Protein AF-A0A935GEG5-F1 (afdb_monomer_lite)

Sequence (109 aa):
MKAVPSHEYYGTSVSLHMGPSVWESVRTEVGLLVVGWFHSHPNLGAFFSGTDRKTQREFFYHEYSIGYVVDPVHDDHAYFIGEESSQVSREQVLDVSARLASEAMSRCK

Radius of gyration: 15.66 Å; chains: 1; bounding box: 48×33×30 Å

Secondary structure (DSSP, 8-state):
------SS-EE-SS-EE--HHHHHHHHHHH-S---EEEEE-TTT-S---HHHHHHHHHH--STT-EEEEEETTTTEEEEEETTTTEEEPGGG---HHHHHHHHHHHT--

Structure (mmCIF, N/CA/C/O backbone):
data_AF-A0A935GEG5-F1
#
_entry.id   AF-A0A935GEG5-F1
#
loop_
_atom_site.group_PDB
_atom_site.id
_atom_site.type_symbol
_atom_site.label_atom_id
_atom_site.label_alt_id
_atom_site.label_comp_id
_atom_site.label_asym_id
_atom_site.label_entity_id
_atom_site.label_seq_id
_atom_site.pdbx_PDB_ins_code
_atom_site.Cartn_x
_atom_site.Cartn_y
_atom_site.Cartn_z
_atom_site.occupancy
_atom_site.B_iso_or_equiv
_atom_site.auth_seq_id
_atom_site.auth_comp_id
_atom_site.auth_asym_id
_atom_site.auth_atom_id
_atom_site.pdbx_PDB_model_num
ATOM 1 N N . MET A 1 1 ? -5.648 -15.830 -4.233 1.00 61.66 1 MET A N 1
ATOM 2 C CA . MET A 1 1 ? -4.688 -14.709 -4.120 1.00 61.66 1 MET A CA 1
ATOM 3 C C . MET A 1 1 ? -3.475 -15.214 -3.349 1.00 61.66 1 MET A C 1
ATOM 5 O O . MET A 1 1 ? -3.682 -15.906 -2.361 1.00 61.66 1 MET A O 1
ATOM 9 N N . LYS A 1 2 ? -2.247 -14.951 -3.814 1.00 78.69 2 LYS A N 1
ATOM 10 C CA . LYS A 1 2 ? -1.004 -15.334 -3.119 1.00 78.69 2 LYS A CA 1
ATOM 11 C C . LYS A 1 2 ? -0.263 -14.051 -2.744 1.00 78.69 2 LYS A C 1
ATOM 13 O O . LYS A 1 2 ? 0.071 -13.282 -3.638 1.00 78.69 2 LYS A O 1
ATOM 18 N N . ALA A 1 3 ? -0.049 -13.815 -1.452 1.00 80.25 3 ALA A N 1
ATOM 19 C CA . ALA A 1 3 ? 0.841 -12.756 -0.985 1.00 80.25 3 ALA A CA 1
ATOM 20 C C . ALA A 1 3 ? 2.284 -13.277 -1.009 1.00 80.25 3 ALA A C 1
ATOM 22 O O . ALA A 1 3 ? 2.530 -14.416 -0.606 1.00 80.25 3 ALA A O 1
ATOM 23 N N . VAL A 1 4 ? 3.220 -12.465 -1.497 1.00 79.75 4 VAL A N 1
ATOM 24 C CA . VAL A 1 4 ? 4.653 -12.785 -1.511 1.00 79.75 4 VAL A CA 1
ATOM 25 C C . VAL A 1 4 ? 5.360 -11.767 -0.615 1.00 79.75 4 VAL A C 1
ATOM 27 O O . VAL A 1 4 ? 5.199 -10.569 -0.854 1.00 79.75 4 VAL A O 1
ATOM 30 N N . PRO A 1 5 ? 6.068 -12.199 0.445 1.00 81.12 5 PRO A N 1
ATOM 31 C CA . PRO A 1 5 ? 6.739 -11.275 1.349 1.00 81.12 5 PRO A CA 1
ATOM 32 C C . PRO A 1 5 ? 7.949 -10.628 0.671 1.00 81.12 5 PRO A C 1
ATOM 34 O O . PRO A 1 5 ? 8.652 -11.261 -0.115 1.00 81.12 5 PRO A O 1
ATOM 37 N N . SER A 1 6 ? 8.228 -9.375 1.027 1.00 72.44 6 SER A N 1
ATOM 38 C CA . SER A 1 6 ? 9.522 -8.771 0.715 1.00 72.44 6 SER A CA 1
ATOM 39 C C . SER A 1 6 ? 10.615 -9.365 1.595 1.00 72.44 6 SER A C 1
ATOM 41 O O . SER A 1 6 ? 10.454 -9.430 2.814 1.00 72.44 6 SER A O 1
ATOM 43 N N . HIS A 1 7 ? 11.747 -9.727 0.993 1.00 72.75 7 HIS A N 1
ATOM 44 C CA . HIS A 1 7 ? 12.956 -10.124 1.719 1.00 72.75 7 HIS A CA 1
ATOM 45 C C . HIS A 1 7 ? 13.971 -8.979 1.866 1.00 72.75 7 HIS A C 1
ATOM 47 O O . HIS A 1 7 ? 14.847 -9.054 2.723 1.00 72.75 7 HIS A O 1
ATOM 53 N N . GLU A 1 8 ? 13.822 -7.902 1.088 1.00 71.62 8 GLU A N 1
ATOM 54 C CA . GLU A 1 8 ? 14.655 -6.699 1.162 1.00 71.62 8 GLU A CA 1
ATOM 55 C C . GLU A 1 8 ? 13.766 -5.463 1.315 1.00 71.62 8 GLU A C 1
ATOM 57 O O . GLU A 1 8 ? 13.071 -5.033 0.393 1.00 71.62 8 GLU A O 1
ATOM 62 N N . TYR A 1 9 ? 13.769 -4.871 2.503 1.00 72.81 9 TYR A N 1
ATOM 63 C CA . TYR A 1 9 ? 13.019 -3.652 2.771 1.00 72.81 9 TYR A CA 1
ATOM 64 C C . TYR A 1 9 ? 13.753 -2.776 3.782 1.00 72.81 9 TYR A C 1
ATOM 66 O O . TYR A 1 9 ? 14.488 -3.262 4.641 1.00 72.81 9 TYR A O 1
ATOM 74 N N . TYR A 1 10 ? 13.526 -1.470 3.686 1.00 69.88 10 TYR A N 1
ATOM 75 C CA . TYR A 1 10 ? 13.943 -0.501 4.687 1.00 69.88 10 TYR A CA 1
ATOM 76 C C . TYR A 1 10 ? 12.711 0.261 5.166 1.00 69.88 10 TYR A C 1
ATOM 78 O O . TYR A 1 10 ? 12.099 1.005 4.402 1.00 69.88 10 TYR A O 1
ATOM 86 N N . GLY A 1 11 ? 12.313 0.033 6.415 1.00 68.19 11 GLY A N 1
ATOM 87 C CA . GLY A 1 11 ? 11.100 0.604 6.993 1.00 68.19 11 GLY A CA 1
ATOM 88 C C . GLY A 1 11 ? 11.390 1.557 8.148 1.00 68.19 11 GLY A C 1
ATOM 89 O O . GLY A 1 11 ? 12.299 1.327 8.943 1.00 68.19 11 GLY A O 1
ATOM 90 N N . THR A 1 12 ? 10.581 2.604 8.261 1.00 68.44 12 THR A N 1
ATOM 91 C CA . THR A 1 12 ? 10.347 3.351 9.501 1.00 68.44 12 THR A CA 1
ATOM 92 C C . THR A 1 12 ? 8.938 3.036 10.011 1.00 68.44 12 THR A C 1
ATOM 94 O O . THR A 1 12 ? 8.233 2.215 9.428 1.00 68.44 12 THR A O 1
ATOM 97 N N . SER A 1 13 ? 8.494 3.691 11.086 1.00 61.75 13 SER A N 1
ATOM 98 C CA . SER A 1 13 ? 7.111 3.555 11.558 1.00 61.75 13 SER A CA 1
ATOM 99 C C . SER A 1 13 ? 6.071 4.049 10.539 1.00 61.75 13 SER A C 1
ATOM 101 O O . SER A 1 13 ? 4.956 3.541 10.528 1.00 61.75 13 SER A O 1
ATOM 103 N N . VAL A 1 14 ? 6.436 5.004 9.676 1.00 53.91 14 VAL A N 1
ATOM 104 C CA . VAL A 1 14 ? 5.521 5.711 8.754 1.00 53.91 14 VAL A CA 1
ATOM 105 C C . VAL A 1 14 ? 5.846 5.503 7.274 1.00 53.91 14 VAL A C 1
ATOM 107 O O . VAL A 1 14 ? 5.231 6.134 6.418 1.00 53.91 14 VAL A O 1
ATOM 110 N N . SER A 1 15 ? 6.880 4.726 6.952 1.00 62.81 15 SER A N 1
ATOM 111 C CA . SER A 1 15 ? 7.306 4.550 5.566 1.00 62.81 15 SER A CA 1
ATOM 112 C C . SER A 1 15 ? 7.964 3.204 5.349 1.00 62.81 15 SER A C 1
ATOM 114 O O . SER A 1 15 ? 8.786 2.769 6.153 1.00 62.81 15 SER A O 1
ATOM 116 N N . LEU A 1 16 ? 7.644 2.571 4.228 1.00 70.50 16 LEU A N 1
ATOM 117 C CA . LEU A 1 16 ? 8.312 1.366 3.768 1.00 70.50 16 LEU A CA 1
ATOM 118 C C . LEU A 1 16 ? 8.958 1.656 2.416 1.00 70.50 16 LEU A C 1
ATOM 120 O O . LEU A 1 16 ? 8.286 2.011 1.454 1.00 70.50 16 LEU A O 1
ATOM 124 N N . HIS A 1 17 ? 10.273 1.494 2.335 1.00 68.06 17 HIS A N 1
ATOM 125 C CA . HIS A 1 17 ? 10.987 1.481 1.068 1.00 68.06 17 HIS A CA 1
ATOM 126 C C . HIS A 1 17 ? 11.306 0.043 0.686 1.00 68.06 17 HIS A C 1
ATOM 128 O O . HIS A 1 17 ? 11.907 -0.710 1.454 1.00 68.06 17 HIS A O 1
ATOM 134 N N . MET A 1 18 ? 10.947 -0.312 -0.539 1.00 71.19 18 MET A N 1
ATOM 135 C CA . MET A 1 18 ? 11.350 -1.554 -1.177 1.00 71.19 18 MET A CA 1
ATOM 136 C C . MET A 1 18 ? 12.052 -1.215 -2.483 1.00 71.19 18 MET A C 1
ATOM 138 O O . MET A 1 18 ? 11.556 -0.406 -3.270 1.00 71.19 18 MET A O 1
ATOM 142 N N . GLY A 1 19 ? 13.229 -1.804 -2.684 1.00 63.06 19 GLY A N 1
ATOM 143 C CA . GLY A 1 19 ? 14.006 -1.594 -3.896 1.00 63.06 19 GLY A CA 1
ATOM 144 C C . GLY A 1 19 ? 13.314 -2.187 -5.134 1.00 63.06 19 GLY A C 1
ATOM 145 O O . GLY A 1 19 ? 12.513 -3.116 -5.005 1.00 63.06 19 GLY A O 1
ATOM 146 N N . PRO A 1 20 ? 13.660 -1.709 -6.345 1.00 65.12 20 PRO A N 1
ATOM 147 C CA . PRO A 1 20 ? 13.149 -2.251 -7.609 1.00 65.12 20 PRO A CA 1
ATOM 148 C C . PRO A 1 20 ? 13.302 -3.775 -7.744 1.00 65.12 20 PRO A C 1
ATOM 150 O O . PRO A 1 20 ? 12.437 -4.435 -8.321 1.00 65.12 20 PRO A O 1
ATOM 153 N N . SER A 1 21 ? 14.381 -4.322 -7.170 1.00 63.97 21 SER A N 1
ATOM 154 C CA . SER A 1 21 ? 14.749 -5.743 -7.199 1.00 63.97 21 SER A CA 1
ATOM 155 C C . SER A 1 21 ? 13.664 -6.656 -6.636 1.00 63.97 21 SER A C 1
ATOM 157 O O . SER A 1 21 ? 13.413 -7.720 -7.199 1.00 63.97 21 SER A O 1
ATOM 159 N N . VAL A 1 22 ? 12.978 -6.237 -5.569 1.00 69.38 22 VAL A N 1
ATOM 160 C CA . VAL A 1 22 ? 11.921 -7.052 -4.956 1.00 69.38 22 VAL A CA 1
ATOM 161 C C . VAL A 1 22 ? 10.714 -7.173 -5.876 1.00 69.38 22 VAL A C 1
ATOM 163 O O . VAL A 1 22 ? 10.082 -8.220 -5.969 1.00 69.38 22 VAL A O 1
ATOM 166 N N . TRP A 1 23 ? 10.386 -6.108 -6.596 1.00 68.44 23 TRP A N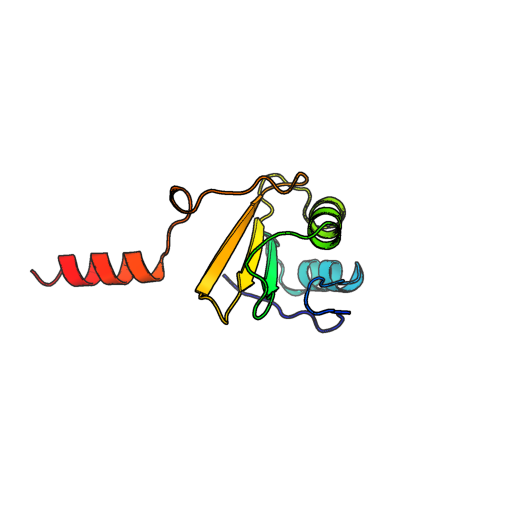 1
ATOM 167 C CA . TRP A 1 23 ? 9.235 -6.114 -7.490 1.00 68.44 23 TRP A CA 1
ATOM 168 C C . TRP A 1 23 ? 9.502 -6.938 -8.752 1.00 68.44 23 TRP A C 1
ATOM 170 O O . TRP A 1 23 ? 8.598 -7.582 -9.285 1.00 68.44 23 TRP A O 1
ATOM 180 N N . GLU A 1 24 ? 10.745 -6.933 -9.229 1.00 68.56 24 GLU A N 1
ATOM 181 C CA . GLU A 1 24 ? 11.173 -7.697 -10.399 1.00 68.56 24 GLU A CA 1
ATOM 182 C C . GLU A 1 24 ? 11.300 -9.199 -10.111 1.00 68.56 24 GLU A C 1
ATOM 184 O O . GLU A 1 24 ? 10.889 -10.016 -10.943 1.00 68.56 24 GLU A O 1
ATOM 189 N N . SER A 1 25 ? 11.759 -9.574 -8.911 1.00 68.31 25 SER A N 1
ATOM 190 C CA . SER A 1 25 ? 11.831 -10.980 -8.502 1.00 68.31 25 SER A CA 1
ATOM 191 C C . SER A 1 25 ? 10.444 -11.618 -8.429 1.00 68.31 25 SER A C 1
ATOM 193 O O . SER A 1 25 ? 10.234 -12.679 -9.016 1.00 68.31 25 SER A O 1
ATOM 195 N N . VAL A 1 26 ? 9.460 -10.932 -7.832 1.00 70.38 26 VAL A N 1
ATOM 196 C CA . VAL A 1 26 ? 8.080 -11.439 -7.756 1.00 70.38 26 VAL A CA 1
ATOM 197 C C . VAL A 1 26 ? 7.497 -11.642 -9.153 1.00 70.38 26 VAL A C 1
ATOM 199 O O . VAL A 1 26 ? 6.945 -12.705 -9.432 1.00 70.38 26 VAL A O 1
ATOM 202 N N . ARG A 1 27 ? 7.651 -10.669 -10.062 1.00 70.00 27 ARG A N 1
ATOM 203 C CA . ARG A 1 27 ? 7.145 -10.795 -11.443 1.00 70.00 27 ARG A CA 1
ATOM 204 C C . ARG A 1 27 ? 7.715 -12.015 -12.168 1.00 70.00 27 ARG A C 1
ATOM 206 O O . ARG A 1 27 ? 6.996 -12.660 -12.926 1.00 70.00 27 ARG A O 1
ATOM 213 N N . THR A 1 28 ? 8.980 -12.330 -11.918 1.00 67.06 28 THR A N 1
ATOM 214 C CA . THR A 1 28 ? 9.688 -13.421 -12.595 1.00 67.06 28 THR A CA 1
ATOM 215 C C . THR A 1 28 ? 9.377 -14.787 -11.976 1.00 67.06 28 THR A C 1
ATOM 217 O O . THR A 1 28 ? 9.298 -15.780 -12.694 1.00 67.06 28 THR A O 1
ATOM 220 N N . GLU A 1 29 ? 9.162 -14.856 -10.661 1.00 67.00 29 GLU A N 1
ATOM 221 C CA . GLU A 1 29 ? 9.036 -16.124 -9.934 1.00 67.00 29 GLU A CA 1
ATOM 222 C C . GLU A 1 29 ? 7.636 -16.746 -10.016 1.00 67.00 29 GLU A C 1
ATOM 224 O O . GLU A 1 29 ? 7.506 -17.965 -10.128 1.00 67.00 29 GLU A O 1
ATOM 229 N N . VAL A 1 30 ? 6.568 -15.940 -9.953 1.00 67.12 30 VAL A N 1
ATOM 230 C CA . VAL A 1 30 ? 5.214 -16.501 -9.795 1.00 67.12 30 VAL A CA 1
ATOM 231 C C . VAL A 1 30 ? 4.466 -16.759 -11.100 1.00 67.12 30 VAL A C 1
ATOM 233 O O . VAL A 1 30 ? 3.469 -17.474 -11.063 1.00 67.12 30 VAL A O 1
ATOM 236 N N . GLY A 1 31 ? 4.891 -16.195 -12.237 1.00 72.00 31 GLY A N 1
ATOM 237 C CA . GLY A 1 31 ? 4.147 -16.307 -13.505 1.00 72.00 31 GLY A CA 1
ATOM 238 C C . GLY A 1 31 ? 2.702 -15.780 -13.426 1.00 72.00 31 GLY A C 1
ATOM 239 O O . GLY A 1 31 ? 1.859 -16.132 -14.248 1.00 72.00 31 GLY A O 1
ATOM 240 N N . LEU A 1 32 ? 2.402 -14.965 -12.410 1.00 81.75 32 LEU A N 1
ATOM 241 C CA . LEU A 1 32 ? 1.096 -14.373 -12.134 1.00 81.75 32 LEU A CA 1
ATOM 242 C C . LEU A 1 32 ? 1.175 -12.854 -12.284 1.00 81.75 32 LEU A C 1
ATOM 244 O O . LEU A 1 32 ? 2.230 -12.248 -12.094 1.00 81.75 32 LEU A O 1
ATOM 248 N N . LEU A 1 33 ? 0.030 -12.230 -12.564 1.00 83.88 33 LEU A N 1
ATOM 249 C CA . LEU A 1 33 ? -0.079 -10.777 -12.565 1.00 83.88 33 LEU A CA 1
ATOM 250 C C . LEU A 1 33 ? 0.057 -10.238 -11.136 1.00 83.88 33 LEU A C 1
ATOM 252 O O . LEU A 1 33 ? -0.739 -10.570 -10.255 1.00 83.88 33 LEU A O 1
ATOM 256 N N . VAL A 1 34 ? 1.038 -9.364 -10.924 1.00 88.06 34 VAL A N 1
ATOM 257 C CA . VAL A 1 34 ? 1.149 -8.584 -9.691 1.00 88.06 34 VAL A CA 1
ATOM 258 C C . VAL A 1 34 ? 0.127 -7.451 -9.750 1.00 88.06 34 VAL A C 1
ATOM 260 O O . VAL A 1 34 ? 0.207 -6.576 -10.610 1.00 88.06 34 VAL A O 1
ATOM 263 N N . VAL A 1 35 ? -0.845 -7.479 -8.840 1.00 91.44 35 VAL A N 1
ATOM 264 C CA . VAL A 1 35 ? -1.963 -6.520 -8.809 1.00 91.44 35 VAL A CA 1
ATOM 265 C C . VAL A 1 35 ? -1.767 -5.385 -7.810 1.00 91.44 35 VAL A C 1
ATOM 267 O O . VAL A 1 35 ? -2.580 -4.474 -7.779 1.00 91.44 35 VAL A O 1
ATOM 270 N N . GLY A 1 36 ? -0.724 -5.418 -6.981 1.00 92.88 36 GLY A N 1
ATOM 271 C CA . GLY A 1 36 ? -0.552 -4.420 -5.934 1.00 92.88 36 GLY A CA 1
ATOM 272 C C . GLY A 1 36 ? 0.440 -4.815 -4.853 1.00 92.88 36 GLY A C 1
ATOM 273 O O . GLY A 1 36 ? 1.160 -5.807 -4.982 1.00 92.88 36 GLY A O 1
ATOM 274 N N . TRP A 1 37 ? 0.425 -4.040 -3.775 1.00 94.19 37 TRP A N 1
ATOM 275 C CA . TRP A 1 37 ? 1.268 -4.206 -2.597 1.00 94.19 37 TRP A CA 1
ATOM 276 C C . TRP A 1 37 ? 0.528 -3.752 -1.340 1.00 94.19 37 TRP A C 1
ATOM 278 O O . TRP A 1 37 ? -0.508 -3.084 -1.407 1.00 94.19 37 TRP A O 1
ATOM 288 N N . PHE A 1 38 ? 1.047 -4.154 -0.184 1.00 94.19 38 PHE A N 1
ATOM 289 C CA . PHE A 1 38 ? 0.497 -3.744 1.096 1.00 94.19 38 PHE A CA 1
ATOM 290 C C . PHE A 1 38 ? 1.568 -3.663 2.175 1.00 94.19 38 PHE A C 1
ATOM 292 O O . PHE A 1 38 ? 2.575 -4.373 2.118 1.00 94.19 38 PHE A O 1
ATOM 299 N N . HIS A 1 39 ? 1.316 -2.833 3.183 1.00 93.44 39 HIS A N 1
ATOM 300 C CA . HIS A 1 39 ? 2.156 -2.712 4.371 1.00 93.44 39 HIS A CA 1
ATOM 301 C C . HIS A 1 39 ? 1.347 -2.242 5.582 1.00 93.44 39 HIS A C 1
ATOM 303 O O . HIS A 1 39 ? 0.160 -1.936 5.486 1.00 93.44 39 HIS A O 1
ATOM 309 N N . SER A 1 40 ? 1.992 -2.221 6.747 1.00 92.69 40 SER A N 1
ATOM 310 C CA . SER A 1 40 ? 1.371 -1.799 8.002 1.00 92.69 40 SER A CA 1
ATOM 311 C C . SER A 1 40 ? 1.962 -0.495 8.532 1.00 92.69 40 SER A C 1
ATOM 313 O O . SER A 1 40 ? 3.182 -0.335 8.498 1.00 92.69 40 SER A O 1
ATOM 315 N N . HIS A 1 41 ? 1.126 0.353 9.132 1.00 94.00 41 HIS A N 1
ATOM 316 C CA . HIS A 1 41 ? 1.524 1.489 9.972 1.00 94.00 41 HIS A CA 1
ATOM 317 C C . HIS A 1 41 ? 1.027 1.266 11.409 1.00 94.00 41 HIS A C 1
ATOM 319 O O . HIS A 1 41 ? -0.110 1.612 11.714 1.00 94.00 41 HIS A O 1
ATOM 325 N N . PRO A 1 42 ? 1.828 0.665 12.306 1.00 93.25 42 PRO A N 1
ATOM 326 C CA . PRO A 1 42 ? 1.369 0.380 13.663 1.00 93.25 42 PRO A CA 1
ATOM 327 C C . PRO A 1 42 ? 1.153 1.659 14.485 1.00 93.25 42 PRO A C 1
ATOM 329 O O . PRO A 1 42 ? 2.097 2.422 14.698 1.00 93.25 42 PRO A O 1
ATOM 332 N N . ASN A 1 43 ? -0.061 1.840 15.013 1.00 94.38 43 ASN A N 1
ATOM 333 C CA . ASN A 1 43 ? -0.453 2.914 15.933 1.00 94.38 43 ASN A CA 1
ATOM 334 C C . ASN A 1 43 ? -0.323 4.344 15.363 1.00 94.38 43 ASN A C 1
ATOM 336 O O . ASN A 1 43 ? 0.046 5.280 16.076 1.00 94.38 43 ASN A O 1
ATOM 340 N N . LEU A 1 44 ? -0.592 4.515 14.072 1.00 92.25 44 LEU A N 1
ATOM 341 C CA . LEU A 1 44 ? -0.449 5.779 13.335 1.00 92.25 44 LEU A CA 1
ATOM 342 C C . LEU A 1 44 ? -1.670 6.120 12.467 1.00 92.25 44 LEU A C 1
ATOM 344 O O . LEU A 1 44 ? -1.773 7.248 11.986 1.00 92.25 44 LEU A O 1
ATOM 348 N N . GLY A 1 45 ? -2.581 5.166 12.274 1.00 93.94 45 GLY A N 1
ATOM 349 C CA . GLY A 1 45 ? -3.670 5.214 11.306 1.00 93.94 45 GLY A CA 1
ATOM 350 C C . GLY A 1 45 ? -3.266 4.685 9.926 1.00 93.94 45 GLY A C 1
ATOM 351 O O . GLY A 1 45 ? -2.091 4.645 9.550 1.00 93.94 45 GLY A O 1
ATOM 352 N N . ALA A 1 46 ? -4.266 4.289 9.139 1.00 95.62 46 ALA A N 1
ATOM 353 C CA . ALA A 1 46 ? -4.065 3.779 7.787 1.00 95.62 46 ALA A CA 1
ATOM 354 C C . ALA A 1 46 ? -4.124 4.909 6.747 1.00 95.62 46 ALA A C 1
ATOM 356 O O . ALA A 1 46 ? -5.182 5.469 6.464 1.00 95.62 46 ALA A O 1
ATOM 357 N N . PHE A 1 47 ? -2.976 5.243 6.156 1.00 95.94 47 PHE A N 1
ATOM 358 C CA . PHE A 1 47 ? -2.864 6.244 5.094 1.00 95.94 47 PHE A CA 1
ATOM 359 C C . PHE A 1 47 ? -1.614 6.008 4.238 1.00 95.94 47 PHE A C 1
ATOM 361 O O . PHE A 1 47 ? -0.657 5.384 4.687 1.00 95.94 47 PHE A O 1
ATOM 368 N N . PHE A 1 48 ? -1.606 6.557 3.022 1.00 95.12 48 PHE A N 1
ATOM 369 C CA . PHE A 1 48 ? -0.408 6.649 2.187 1.00 95.12 48 PHE A CA 1
ATOM 370 C C . PHE A 1 48 ? 0.381 7.919 2.508 1.00 95.12 48 PHE A C 1
ATOM 372 O O . PHE A 1 48 ? -0.090 9.038 2.280 1.00 95.12 48 PHE A O 1
ATOM 379 N N . SER A 1 49 ? 1.602 7.743 3.005 1.00 93.38 49 SER A N 1
ATOM 380 C CA . SER A 1 49 ? 2.598 8.801 3.144 1.00 93.38 49 SER A CA 1
ATOM 381 C C . SER A 1 49 ? 3.072 9.311 1.773 1.00 93.38 49 SER A C 1
ATOM 383 O O . SER A 1 49 ? 2.786 8.733 0.721 1.00 93.38 49 SER A O 1
ATOM 385 N N . GLY A 1 50 ? 3.850 10.399 1.760 1.00 93.44 50 GLY A N 1
ATOM 386 C CA . GLY A 1 50 ? 4.499 10.872 0.531 1.00 93.44 50 GLY A CA 1
ATOM 387 C C . GLY A 1 50 ? 5.441 9.829 -0.086 1.00 93.44 50 GLY A C 1
ATOM 388 O O . GLY A 1 50 ? 5.535 9.736 -1.309 1.00 93.44 50 GLY A O 1
ATOM 389 N N . THR A 1 51 ? 6.086 9.010 0.751 1.00 92.06 51 THR A N 1
ATOM 390 C CA . THR A 1 51 ? 6.882 7.864 0.302 1.00 92.06 51 THR A CA 1
ATOM 391 C C . THR A 1 51 ? 6.001 6.815 -0.364 1.00 92.06 51 THR A C 1
ATOM 393 O O . THR A 1 51 ? 6.310 6.413 -1.479 1.00 92.06 51 THR A O 1
ATOM 396 N N . ASP A 1 52 ? 4.883 6.433 0.254 1.00 93.75 52 ASP A N 1
ATOM 397 C CA . ASP A 1 52 ? 4.010 5.381 -0.287 1.00 93.75 52 ASP A CA 1
ATOM 398 C C . ASP A 1 52 ? 3.425 5.785 -1.643 1.00 93.75 52 ASP A C 1
ATOM 400 O O . ASP A 1 52 ? 3.422 4.999 -2.587 1.00 93.75 52 ASP A O 1
ATOM 404 N N . ARG A 1 53 ? 3.020 7.054 -1.781 1.00 95.56 53 ARG A N 1
ATOM 405 C CA . ARG A 1 53 ? 2.557 7.627 -3.056 1.00 95.56 53 ARG A CA 1
ATOM 406 C C . ARG A 1 53 ? 3.635 7.588 -4.135 1.00 95.56 53 ARG A C 1
ATOM 408 O O . ARG A 1 53 ? 3.335 7.331 -5.299 1.00 95.56 53 ARG A O 1
ATOM 415 N N . LYS A 1 54 ? 4.891 7.849 -3.764 1.00 93.50 54 LYS A N 1
ATOM 416 C CA . LYS A 1 54 ? 6.025 7.753 -4.686 1.00 93.50 54 LYS A CA 1
ATOM 417 C C . LYS A 1 54 ? 6.252 6.301 -5.113 1.00 93.50 54 LYS A C 1
ATOM 419 O O . LYS A 1 54 ? 6.334 6.043 -6.308 1.00 93.50 54 LYS A O 1
ATOM 424 N N . THR A 1 55 ? 6.270 5.362 -4.169 1.00 90.62 55 THR A N 1
ATOM 425 C CA . THR A 1 55 ? 6.390 3.922 -4.445 1.00 90.62 55 THR A CA 1
ATOM 426 C C . THR A 1 55 ? 5.264 3.423 -5.348 1.00 90.62 55 THR A C 1
ATOM 428 O O . THR A 1 55 ? 5.533 2.713 -6.317 1.00 90.62 55 THR A O 1
ATOM 431 N N . GLN A 1 56 ? 4.021 3.836 -5.087 1.00 94.62 56 GLN A N 1
ATOM 432 C CA . GLN A 1 56 ? 2.872 3.518 -5.932 1.00 94.62 56 GLN A CA 1
ATOM 433 C C . GLN A 1 56 ? 3.103 3.998 -7.369 1.00 94.62 5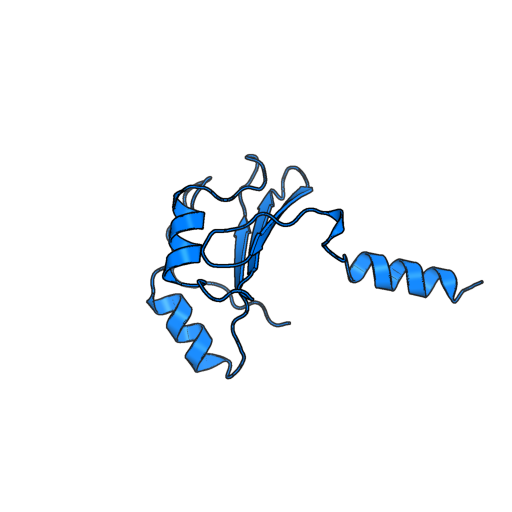6 GLN A C 1
ATOM 435 O O . GLN A 1 56 ? 3.019 3.203 -8.299 1.00 94.62 56 GLN A O 1
ATOM 440 N N . ARG A 1 57 ? 3.457 5.274 -7.559 1.00 95.31 57 ARG A N 1
ATOM 441 C CA . ARG A 1 57 ? 3.690 5.840 -8.894 1.00 95.31 57 ARG A CA 1
ATOM 442 C C . ARG A 1 57 ? 4.879 5.203 -9.619 1.00 95.31 57 ARG A C 1
ATOM 444 O O . ARG A 1 57 ? 4.848 5.070 -10.833 1.00 95.31 57 ARG A O 1
ATOM 451 N N . GLU A 1 58 ? 5.933 4.816 -8.910 1.00 92.25 58 GLU A N 1
ATOM 452 C CA . GLU A 1 58 ? 7.142 4.270 -9.542 1.00 92.25 58 GLU A CA 1
ATOM 453 C C . GLU A 1 58 ? 7.011 2.783 -9.904 1.00 92.25 58 GLU A C 1
ATOM 455 O O . GLU A 1 58 ? 7.539 2.354 -10.930 1.00 92.25 58 GLU A O 1
ATOM 460 N N . PHE A 1 59 ? 6.298 1.991 -9.095 1.00 89.44 59 PHE A N 1
ATOM 461 C CA . PHE A 1 59 ? 6.285 0.526 -9.228 1.00 89.44 59 PHE A CA 1
ATOM 462 C C . PHE A 1 59 ? 4.903 -0.084 -9.500 1.00 89.44 59 PHE A C 1
ATOM 464 O O . PHE A 1 59 ? 4.826 -1.230 -9.947 1.00 89.44 59 PHE A O 1
ATOM 471 N N . PHE A 1 60 ? 3.829 0.668 -9.262 1.00 91.94 60 PHE A N 1
ATOM 472 C CA . PHE A 1 60 ? 2.432 0.221 -9.285 1.00 91.94 60 PHE A CA 1
ATOM 473 C C . PHE A 1 60 ? 1.530 1.260 -9.979 1.00 91.94 60 PHE A C 1
ATOM 475 O O . PHE A 1 60 ? 0.483 1.649 -9.467 1.00 91.94 60 PHE A O 1
ATOM 482 N N . TYR A 1 61 ? 1.961 1.741 -11.148 1.00 93.00 61 TYR A N 1
ATOM 483 C CA . TYR A 1 61 ? 1.321 2.849 -11.870 1.00 93.00 61 TYR A CA 1
ATOM 484 C C . TYR A 1 61 ? 0.113 2.449 -12.728 1.00 93.00 61 TYR A C 1
ATOM 486 O O . TYR A 1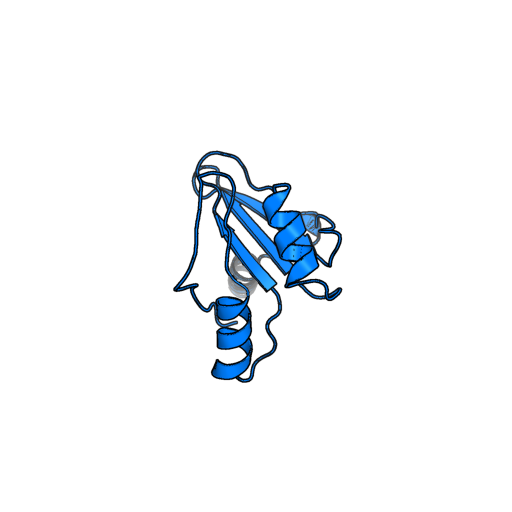 61 ? -0.578 3.311 -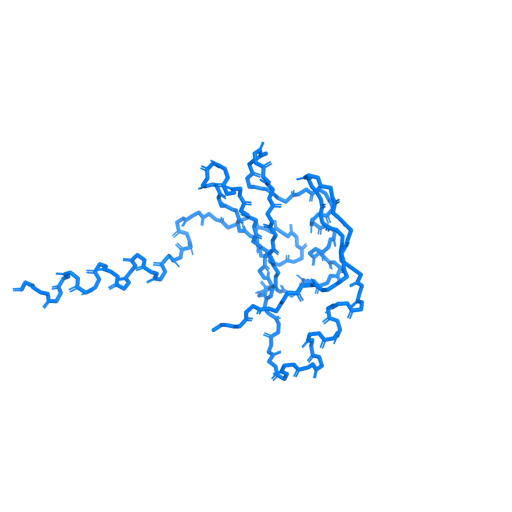13.265 1.00 93.00 61 TYR A O 1
ATOM 494 N N . HIS A 1 62 ? -0.167 1.156 -12.892 1.00 94.50 62 HIS A N 1
ATOM 495 C CA . HIS A 1 62 ? -1.312 0.726 -13.692 1.00 94.50 62 HIS A CA 1
ATOM 496 C C . HIS A 1 62 ? -2.632 1.079 -12.996 1.00 94.50 62 HIS A C 1
ATOM 498 O O . HIS A 1 62 ? -2.727 1.019 -11.775 1.00 94.50 62 HIS A O 1
ATOM 504 N N . GLU A 1 63 ? -3.689 1.370 -13.760 1.00 95.38 63 GLU A N 1
ATOM 505 C CA . GLU A 1 63 ? -5.009 1.724 -13.201 1.00 95.38 63 GLU A CA 1
ATOM 506 C C . GLU A 1 63 ? -5.577 0.649 -12.260 1.00 95.38 63 GLU A C 1
ATOM 508 O O . GLU A 1 63 ? -6.278 0.958 -11.300 1.00 95.38 63 GLU A O 1
ATOM 513 N N . TYR A 1 64 ? -5.242 -0.620 -12.510 1.00 93.44 64 TYR A N 1
ATOM 514 C CA . TYR A 1 64 ? -5.660 -1.746 -11.677 1.00 93.44 64 TYR A CA 1
ATOM 515 C C . TYR A 1 64 ? -4.793 -1.949 -10.429 1.00 93.44 64 TYR A C 1
ATOM 517 O O . TYR A 1 64 ? -5.106 -2.819 -9.618 1.00 93.44 64 TYR A O 1
ATOM 525 N N . SER A 1 65 ? -3.670 -1.240 -10.295 1.00 95.38 65 SER A N 1
ATOM 526 C CA 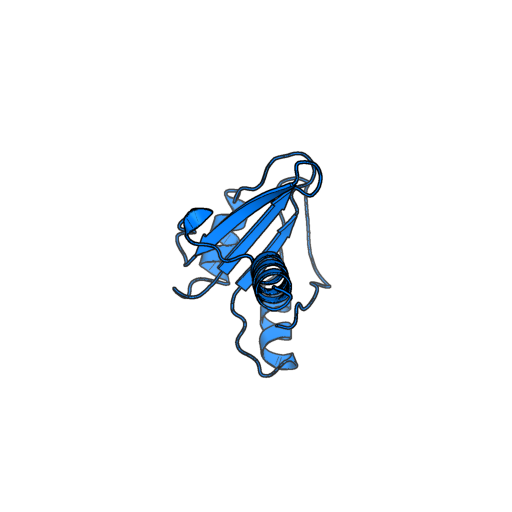. SER A 1 65 ? -2.726 -1.469 -9.209 1.00 95.38 65 SER A CA 1
ATOM 527 C C . SER A 1 65 ? -3.290 -0.990 -7.875 1.00 95.38 65 SER A C 1
ATOM 529 O O . SER A 1 65 ? -3.632 0.180 -7.720 1.00 95.38 65 SER A O 1
ATOM 531 N N . ILE A 1 66 ? -3.342 -1.898 -6.901 1.00 96.00 66 ILE A N 1
ATOM 532 C CA . ILE A 1 66 ? -3.900 -1.675 -5.567 1.00 96.00 66 ILE A CA 1
ATOM 533 C C . ILE A 1 66 ? -2.774 -1.386 -4.570 1.00 96.00 66 ILE A C 1
ATOM 535 O O . ILE A 1 66 ? -1.793 -2.125 -4.486 1.00 96.00 66 ILE A O 1
ATOM 539 N N . GLY A 1 67 ? -2.954 -0.340 -3.776 1.00 96.25 67 GLY A N 1
ATOM 540 C CA . GLY A 1 67 ? -2.197 -0.071 -2.563 1.00 96.25 67 GLY A CA 1
ATOM 541 C C . GLY A 1 67 ? -3.076 -0.288 -1.336 1.00 96.25 67 GLY A C 1
ATOM 542 O O . GLY A 1 67 ? -4.199 0.212 -1.292 1.00 96.25 67 GLY A O 1
ATOM 543 N N . TYR A 1 68 ? -2.591 -1.026 -0.342 1.00 95.75 68 TYR A N 1
ATOM 544 C CA . TYR A 1 68 ? -3.336 -1.297 0.889 1.00 95.75 68 TYR A CA 1
ATOM 545 C C . TYR A 1 68 ? -2.475 -1.029 2.125 1.00 95.75 68 TYR A C 1
ATOM 547 O O . TYR A 1 68 ? -1.380 -1.570 2.254 1.00 95.75 68 TYR A O 1
ATOM 555 N N . VAL A 1 69 ? -2.984 -0.211 3.046 1.00 95.88 69 VAL A N 1
ATOM 556 C CA . VAL A 1 69 ? -2.350 0.038 4.347 1.00 95.88 69 VAL A CA 1
ATOM 557 C C . VAL A 1 69 ? -3.285 -0.381 5.460 1.00 95.88 69 VAL A C 1
ATOM 559 O O . VAL A 1 69 ? -4.481 -0.084 5.421 1.00 95.88 69 VAL A O 1
ATOM 562 N N . VAL A 1 70 ? -2.715 -1.037 6.464 1.00 95.00 70 VAL A N 1
ATOM 563 C CA . VAL A 1 70 ? -3.410 -1.424 7.690 1.00 95.00 70 VAL A CA 1
ATOM 564 C C . VAL A 1 70 ? -2.708 -0.846 8.914 1.00 95.00 70 VAL A C 1
ATOM 566 O O . VAL A 1 70 ? -1.487 -0.945 9.039 1.00 95.00 70 VAL A O 1
ATOM 569 N N . ASP A 1 71 ? -3.470 -0.271 9.838 1.00 95.75 71 ASP A N 1
ATOM 570 C CA . ASP A 1 71 ? -3.011 -0.079 11.212 1.00 95.75 71 ASP A CA 1
ATOM 571 C C . ASP A 1 71 ? -3.602 -1.195 12.085 1.00 95.75 71 ASP A C 1
ATOM 573 O O . ASP A 1 71 ? -4.775 -1.131 12.461 1.00 95.75 71 ASP A O 1
ATOM 577 N N . PRO A 1 72 ? -2.811 -2.226 12.430 1.00 94.12 72 PRO A N 1
ATOM 578 C CA . PRO A 1 72 ? -3.310 -3.360 13.199 1.00 94.12 72 PRO A CA 1
ATOM 579 C C . PRO A 1 72 ? -3.641 -3.013 14.657 1.00 94.12 72 PRO A C 1
ATOM 581 O O . PRO A 1 72 ? -4.254 -3.828 15.340 1.00 94.12 72 PRO A O 1
ATOM 584 N N . VAL A 1 73 ? -3.215 -1.851 15.164 1.00 95.81 73 VAL A N 1
ATOM 585 C CA . VAL A 1 73 ? -3.493 -1.430 16.546 1.00 95.81 73 VAL A CA 1
ATOM 586 C C . VAL A 1 73 ? -4.888 -0.822 16.657 1.00 95.81 73 VAL A C 1
ATOM 588 O O . VAL A 1 73 ? -5.576 -1.055 17.649 1.00 95.81 73 VAL A O 1
ATOM 591 N N . HIS A 1 74 ? -5.310 -0.080 15.634 1.00 93.81 74 HIS A N 1
ATOM 592 C CA . HIS A 1 74 ? -6.607 0.599 15.599 1.00 93.81 74 HIS A CA 1
ATOM 593 C C . HIS A 1 74 ? -7.667 -0.122 14.755 1.00 93.81 74 HIS A C 1
ATOM 595 O O . HIS A 1 74 ? -8.814 0.311 14.754 1.00 93.81 74 HIS A O 1
ATOM 601 N N . ASP A 1 75 ? -7.307 -1.217 14.074 1.00 92.94 75 ASP A N 1
ATOM 602 C CA . ASP A 1 75 ? -8.161 -1.888 13.077 1.00 92.94 75 ASP A CA 1
ATOM 603 C C . ASP A 1 75 ? -8.568 -0.939 11.929 1.00 92.94 75 ASP A C 1
ATOM 605 O O . ASP A 1 75 ? -9.671 -0.995 11.378 1.00 92.94 75 ASP A O 1
ATOM 609 N N . ASP A 1 76 ? -7.655 -0.028 11.567 1.00 95.06 76 ASP A N 1
ATOM 610 C CA . ASP A 1 76 ? -7.863 0.927 10.482 1.00 95.06 76 ASP A CA 1
ATOM 611 C C . ASP A 1 76 ? -7.324 0.375 9.164 1.00 95.06 76 ASP A C 1
ATOM 613 O O . ASP A 1 76 ? -6.231 -0.191 9.088 1.00 95.06 76 ASP A O 1
ATOM 617 N N . HIS A 1 77 ? -8.077 0.610 8.092 1.00 94.56 77 HIS A N 1
ATOM 618 C CA . HIS A 1 77 ? -7.758 0.140 6.749 1.00 94.56 77 HIS A CA 1
ATOM 619 C C . HIS A 1 77 ? -7.926 1.267 5.735 1.00 94.56 77 HIS A C 1
ATOM 621 O O . HIS A 1 77 ? -8.952 1.950 5.723 1.00 94.56 77 HIS A O 1
ATOM 627 N N . ALA A 1 78 ? -6.956 1.412 4.836 1.00 96.62 78 ALA A N 1
ATOM 628 C CA . ALA A 1 78 ? -7.029 2.345 3.720 1.00 96.62 78 ALA A CA 1
ATOM 629 C C . ALA A 1 78 ? -6.577 1.683 2.420 1.00 96.62 78 ALA A C 1
ATOM 631 O O . ALA A 1 78 ? -5.609 0.922 2.391 1.00 96.62 78 ALA A O 1
ATOM 632 N N . TYR A 1 79 ? -7.286 2.005 1.342 1.00 96.81 79 TYR A N 1
ATOM 633 C CA . TYR A 1 79 ? -7.118 1.398 0.029 1.00 96.81 79 TYR A CA 1
ATOM 634 C C . TYR A 1 79 ? -6.910 2.492 -1.014 1.00 96.81 79 TYR A C 1
ATOM 636 O O . TYR A 1 79 ? -7.575 3.529 -0.975 1.00 96.81 79 TYR A O 1
ATOM 644 N N . PHE A 1 80 ? -6.005 2.253 -1.955 1.00 97.31 80 PHE A N 1
ATOM 645 C CA . PHE A 1 80 ? -5.621 3.194 -2.999 1.00 97.31 80 PHE A CA 1
ATOM 646 C C . PHE A 1 80 ? -5.521 2.475 -4.343 1.00 97.31 80 PHE A C 1
ATOM 648 O O . PHE A 1 80 ? -5.160 1.298 -4.386 1.00 97.31 80 PHE A O 1
ATOM 655 N N . ILE A 1 81 ? -5.831 3.176 -5.433 1.00 97.38 81 ILE A N 1
ATOM 656 C CA . ILE A 1 81 ? -5.726 2.644 -6.796 1.00 97.38 81 ILE A CA 1
ATOM 657 C C . ILE A 1 81 ? -4.966 3.589 -7.724 1.00 97.38 81 ILE A C 1
ATOM 659 O O . ILE A 1 81 ? -5.012 4.813 -7.558 1.00 97.38 81 ILE A O 1
ATOM 663 N N . GLY A 1 82 ? -4.297 3.004 -8.718 1.00 96.69 82 GLY A N 1
ATOM 664 C CA . GLY A 1 82 ? -3.625 3.733 -9.789 1.00 96.69 82 GLY A CA 1
ATOM 665 C C . GLY A 1 82 ? -2.386 4.508 -9.343 1.00 96.69 82 GLY A C 1
ATOM 666 O O . GLY A 1 82 ? -2.021 4.536 -8.164 1.00 96.69 82 GLY A O 1
ATOM 667 N N . GLU A 1 83 ? -1.736 5.162 -10.303 1.00 96.44 83 GLU A N 1
ATOM 668 C CA . GLU A 1 83 ? -0.506 5.931 -10.078 1.00 96.44 83 GLU A CA 1
ATOM 669 C C . GLU A 1 83 ? -0.695 7.115 -9.115 1.00 96.44 83 GLU A C 1
ATOM 671 O O . GLU A 1 83 ? 0.168 7.399 -8.285 1.00 96.44 83 GLU A O 1
ATOM 676 N N . GLU A 1 84 ? -1.862 7.764 -9.155 1.00 97.31 84 GLU A N 1
ATOM 677 C CA . GLU A 1 84 ? -2.156 8.940 -8.331 1.00 97.31 84 GLU A CA 1
ATOM 678 C C . GLU A 1 84 ? -2.577 8.584 -6.902 1.00 97.31 84 GLU A C 1
ATOM 680 O O . GLU A 1 84 ? -2.831 9.468 -6.073 1.00 97.31 84 GLU A O 1
ATOM 685 N N . SER A 1 85 ? -2.599 7.285 -6.579 1.00 97.31 85 SER A N 1
ATOM 686 C CA . SER A 1 85 ? -3.051 6.775 -5.288 1.00 97.31 85 SER A CA 1
ATOM 687 C C . SER A 1 85 ? -4.423 7.355 -4.932 1.00 97.31 85 SER A C 1
ATOM 689 O O . SER A 1 85 ? -4.595 8.011 -3.897 1.00 97.31 85 SER A O 1
ATOM 691 N N . SER A 1 86 ? -5.393 7.190 -5.832 1.00 97.31 86 SER A N 1
ATOM 692 C CA . SER A 1 86 ? -6.767 7.616 -5.581 1.00 97.31 86 SER A CA 1
ATOM 693 C C . SER A 1 86 ? -7.340 6.756 -4.463 1.00 97.31 86 SER A C 1
ATOM 695 O O . SER A 1 86 ? -7.378 5.532 -4.579 1.00 97.31 86 SER A O 1
ATOM 697 N N . GLN A 1 87 ? -7.737 7.387 -3.359 1.00 97.12 87 GLN A N 1
ATOM 698 C CA . GLN A 1 87 ? -8.262 6.667 -2.206 1.00 97.12 87 GLN A CA 1
ATOM 699 C C . GLN A 1 87 ? -9.629 6.067 -2.538 1.00 97.12 87 GLN A C 1
ATOM 701 O O . GLN A 1 87 ? -10.502 6.745 -3.080 1.00 97.12 87 GLN A O 1
ATOM 706 N N . VAL A 1 88 ? -9.805 4.796 -2.193 1.00 95.56 88 VAL A N 1
ATOM 707 C CA . VAL A 1 88 ? -11.059 4.064 -2.351 1.00 95.56 88 VAL A CA 1
ATOM 708 C C . VAL A 1 88 ? -11.822 4.117 -1.035 1.00 95.56 88 VAL A C 1
ATOM 710 O O . VAL A 1 88 ? -11.267 3.866 0.037 1.00 95.56 88 VAL A O 1
ATOM 713 N N . SER A 1 89 ? -13.103 4.463 -1.123 1.00 91.88 89 SER A N 1
ATOM 714 C CA . SER A 1 89 ? -13.996 4.510 0.035 1.00 91.88 89 SER A CA 1
ATOM 715 C C . SER A 1 89 ? -14.336 3.098 0.526 1.00 91.88 89 SER A C 1
ATOM 717 O O . SER A 1 89 ? -14.353 2.144 -0.257 1.00 91.88 89 SER A O 1
ATOM 719 N N . ARG A 1 90 ? -14.609 2.938 1.826 1.00 83.81 90 ARG A N 1
ATOM 720 C CA . ARG A 1 90 ? -14.864 1.614 2.424 1.00 83.81 90 ARG A CA 1
ATOM 721 C C . ARG A 1 90 ? -16.111 0.951 1.834 1.00 83.81 90 ARG A C 1
ATOM 723 O O . ARG A 1 90 ? -16.163 -0.268 1.738 1.00 83.81 90 ARG A O 1
ATOM 730 N N . GLU A 1 91 ? -17.071 1.739 1.368 1.00 87.75 91 GLU A N 1
ATOM 731 C CA . GLU A 1 91 ? -18.311 1.295 0.728 1.00 87.75 91 GLU A CA 1
ATOM 732 C C . GLU A 1 91 ? -18.066 0.597 -0.617 1.00 87.75 91 GLU A C 1
ATOM 734 O O . GLU A 1 91 ? -18.884 -0.203 -1.067 1.00 87.75 91 GLU A O 1
ATOM 739 N N . GLN A 1 92 ? -16.934 0.885 -1.261 1.00 87.62 92 GLN A N 1
ATOM 740 C CA . GLN A 1 92 ? -16.528 0.269 -2.524 1.00 87.62 92 GLN A CA 1
ATOM 741 C C . GLN A 1 92 ? -15.694 -1.005 -2.316 1.00 87.62 92 GLN A C 1
ATOM 743 O O . GLN A 1 92 ? -15.342 -1.670 -3.292 1.00 87.62 92 GLN A O 1
ATOM 748 N N . VAL A 1 93 ? -15.373 -1.357 -1.067 1.00 87.75 93 VAL A N 1
ATOM 749 C CA . VAL A 1 93 ? -14.550 -2.519 -0.725 1.00 87.75 93 VAL A CA 1
ATOM 750 C C . VAL A 1 93 ? -15.430 -3.631 -0.179 1.00 87.75 93 VAL A C 1
ATOM 752 O O . VAL A 1 93 ? -16.121 -3.481 0.825 1.00 87.75 93 VAL A O 1
ATOM 755 N N . LEU A 1 94 ? -15.376 -4.788 -0.836 1.00 86.81 94 LEU A N 1
ATOM 756 C CA . LEU A 1 94 ? -16.084 -5.973 -0.383 1.00 86.81 94 LEU A CA 1
ATOM 757 C C . LEU A 1 94 ? -15.195 -6.821 0.532 1.00 86.81 94 LEU A C 1
ATOM 759 O O . LEU A 1 94 ? -14.218 -7.413 0.073 1.00 86.81 94 LEU A O 1
ATOM 763 N N . ASP A 1 95 ? -15.597 -6.970 1.793 1.00 81.00 95 ASP A N 1
ATOM 764 C CA . ASP A 1 95 ? -15.042 -7.998 2.673 1.00 81.00 95 ASP A CA 1
ATOM 765 C C . ASP A 1 95 ? -15.644 -9.366 2.317 1.00 81.00 95 ASP A C 1
ATOM 767 O O . ASP A 1 95 ? -16.804 -9.681 2.607 1.00 81.00 95 ASP A O 1
ATOM 771 N N . VAL A 1 96 ? -14.837 -10.186 1.646 1.00 77.75 96 VAL A N 1
ATOM 772 C CA . VAL A 1 96 ? -15.231 -11.525 1.201 1.00 77.75 96 VAL A CA 1
ATOM 773 C C . VAL A 1 96 ? -15.446 -12.468 2.387 1.00 77.75 96 VAL A C 1
ATOM 775 O O . VAL A 1 96 ? -16.342 -13.305 2.329 1.00 77.75 96 VAL A O 1
ATOM 778 N N . SER A 1 97 ? -14.694 -12.325 3.478 1.00 72.75 97 SER A N 1
ATOM 779 C CA . SER A 1 97 ? -14.837 -13.177 4.665 1.00 72.75 97 SER A CA 1
ATOM 780 C C . SER A 1 97 ? -16.164 -12.903 5.370 1.00 72.75 97 SER A C 1
ATOM 782 O O . SER A 1 97 ? -16.908 -13.834 5.686 1.00 72.75 97 SER A O 1
ATOM 784 N N . ALA A 1 98 ? -16.513 -11.624 5.532 1.00 65.75 98 ALA A N 1
ATOM 785 C CA . ALA A 1 98 ? -17.808 -11.216 6.067 1.00 65.75 98 ALA A CA 1
ATOM 786 C C . ALA A 1 98 ? -18.969 -11.650 5.156 1.00 65.75 98 ALA A C 1
ATOM 788 O O . ALA A 1 98 ? -20.011 -12.099 5.639 1.00 65.75 98 ALA A O 1
ATOM 789 N N . ARG A 1 99 ? -18.787 -11.569 3.831 1.00 65.19 99 ARG A N 1
ATOM 790 C CA . ARG A 1 99 ? -19.794 -12.000 2.854 1.00 65.19 99 ARG A CA 1
ATOM 791 C C . ARG A 1 99 ? -20.027 -13.509 2.872 1.00 65.19 99 ARG A C 1
ATOM 793 O O . ARG A 1 99 ? -21.170 -13.948 2.864 1.00 65.19 99 ARG A O 1
ATOM 800 N N . LEU A 1 100 ? -18.969 -14.313 2.935 1.00 72.12 100 LEU A N 1
ATOM 801 C CA . LEU A 1 100 ? -19.104 -15.768 3.027 1.00 72.12 100 LEU A CA 1
ATOM 802 C C . LEU A 1 100 ? -19.787 -16.180 4.338 1.00 72.12 100 LEU A C 1
ATOM 804 O O . LEU A 1 100 ? -20.622 -17.083 4.335 1.00 72.12 100 LEU A O 1
ATOM 808 N N . ALA A 1 101 ? -19.495 -15.486 5.442 1.00 69.38 101 ALA A N 1
ATOM 809 C CA . ALA A 1 101 ? -20.170 -15.710 6.717 1.00 69.38 101 ALA A CA 1
ATOM 810 C C . ALA A 1 101 ? -21.667 -15.345 6.662 1.00 69.38 101 ALA A C 1
ATOM 812 O O . ALA A 1 101 ? -22.504 -16.108 7.149 1.00 69.38 101 ALA A O 1
ATOM 813 N N . SER A 1 102 ? -22.034 -14.217 6.042 1.00 66.31 102 SER A N 1
ATOM 814 C CA . SER A 1 102 ? -23.438 -13.800 5.908 1.00 66.31 102 SER A CA 1
ATOM 815 C C . SER A 1 102 ? -24.240 -14.704 4.964 1.00 66.31 102 SER A C 1
ATOM 817 O O . SER A 1 102 ? -25.373 -15.076 5.281 1.00 66.31 102 SER A O 1
ATOM 819 N N . GLU A 1 103 ? -23.640 -15.144 3.856 1.00 71.06 103 GLU A N 1
ATOM 820 C CA . GLU A 1 103 ? -24.238 -16.102 2.920 1.00 71.06 103 GLU A CA 1
ATOM 821 C C . GLU A 1 103 ? -24.407 -17.495 3.550 1.00 71.06 103 GLU A C 1
ATOM 823 O O . GLU A 1 103 ? -25.428 -18.150 3.325 1.00 71.06 103 GLU A O 1
ATOM 828 N N . ALA A 1 104 ? -23.460 -17.941 4.384 1.00 67.75 104 ALA A N 1
ATOM 829 C CA . ALA A 1 104 ? -23.575 -19.191 5.134 1.00 67.75 104 ALA A CA 1
ATOM 830 C C . ALA A 1 104 ? -24.701 -19.139 6.184 1.00 67.75 104 ALA A C 1
ATOM 832 O O . ALA A 1 104 ? -25.482 -20.085 6.293 1.00 67.75 104 ALA A O 1
ATOM 833 N N . MET A 1 105 ? -24.847 -18.024 6.911 1.00 63.69 105 MET A N 1
ATOM 834 C CA . MET A 1 105 ? -25.942 -17.837 7.877 1.00 63.69 105 MET A CA 1
ATOM 835 C C . MET A 1 105 ? -27.324 -17.750 7.209 1.00 63.69 105 MET A C 1
ATOM 837 O O . MET A 1 105 ? -28.297 -18.264 7.758 1.00 63.69 105 MET A O 1
ATOM 841 N N . SER A 1 106 ? -27.432 -17.142 6.022 1.00 65.19 106 SER A N 1
ATOM 842 C CA . SER A 1 106 ? -28.703 -17.039 5.287 1.00 65.19 106 SER A CA 1
ATOM 843 C C . SER A 1 106 ? -29.183 -18.368 4.696 1.00 65.19 106 SER A C 1
ATOM 845 O O . SER A 1 106 ? -30.367 -18.488 4.401 1.00 65.19 106 SER A O 1
ATOM 847 N N . ARG A 1 107 ? -28.294 -19.351 4.500 1.00 63.16 107 ARG A N 1
ATOM 848 C CA . ARG A 1 107 ? -28.638 -20.690 3.978 1.00 63.16 107 ARG A CA 1
ATOM 849 C C . ARG A 1 107 ? -29.059 -21.684 5.064 1.00 63.16 107 ARG A C 1
ATOM 851 O O . ARG A 1 107 ? -29.489 -22.782 4.736 1.00 63.16 107 ARG A O 1
ATOM 858 N N . CYS A 1 108 ? -28.899 -21.317 6.336 1.00 55.03 108 CYS A N 1
ATOM 859 C CA . CYS A 1 108 ? -29.239 -22.151 7.492 1.00 55.03 108 CYS A CA 1
ATOM 860 C C . CYS A 1 108 ? -30.623 -21.808 8.093 1.00 55.03 108 CYS A C 1
ATOM 862 O O . CYS A 1 108 ? -30.964 -22.286 9.174 1.00 55.03 108 CYS A O 1
ATOM 864 N N . LYS A 1 109 ? -31.405 -20.961 7.412 1.00 50.03 109 LYS A N 1
ATOM 865 C CA . LYS A 1 109 ? -32.826 -20.703 7.678 1.00 50.03 109 LYS A CA 1
ATOM 866 C C . LYS A 1 109 ? -33.665 -21.329 6.576 1.00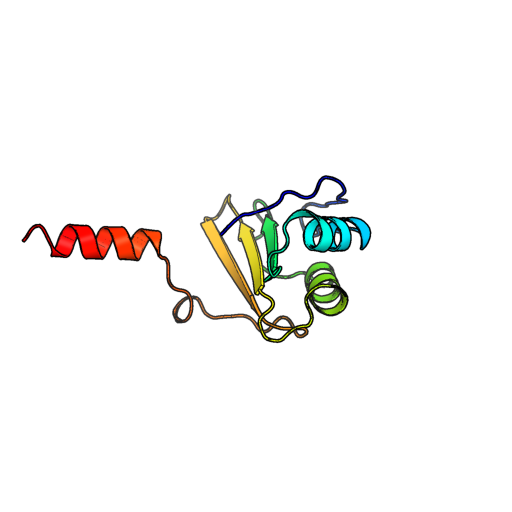 50.03 109 LYS A C 1
ATOM 868 O O . LYS A 1 109 ? -34.753 -21.834 6.917 1.00 50.03 109 LYS A O 1
#

pLDDT: mean 82.93, std 13.26, range [50.03, 97.38]

Foldseek 3Di:
DDDDDFPDWDDDLQAIDDDPVRLVCVVPPPVDDQQEDEDENEPPAFDQDPRNLVCCLPRVADQRYKYWYAHPNVRHIWIAGHSRRHTDDPVPDDDPVVVVVVVVVVVVD